Protein AF-A0A955F6C2-F1 (afdb_monomer_lite)

Radius of gyration: 30.98 Å; chains: 1; bounding box: 40×88×69 Å

Foldseek 3Di:
DPPVVVVVVVVVVVVVVVVCVVPVDPVPPPPPPPDDPPDDADWDADDCVVVVVLVVDDDDPPDDDDCPDDPPVAEQFDDWDADPVGDIDTDHDQPDPVRYDDDCVVVVVVVVPD

Structure (mmCIF, N/CA/C/O backbone):
data_AF-A0A955F6C2-F1
#
_entry.id   AF-A0A955F6C2-F1
#
loop_
_atom_site.group_PDB
_atom_site.id
_atom_site.type_symbol
_atom_site.label_atom_id
_atom_site.label_alt_id
_atom_site.label_comp_id
_atom_site.label_asym_id
_atom_site.label_entity_id
_atom_site.label_seq_id
_atom_site.pdbx_PDB_ins_code
_atom_site.Cartn_x
_atom_site.Cartn_y
_atom_site.Cartn_z
_atom_site.occupancy
_atom_site.B_iso_or_equiv
_atom_site.auth_seq_id
_atom_site.auth_comp_id
_atom_site.auth_asym_id
_atom_site.auth_atom_id
_atom_site.pdbx_PDB_model_num
ATOM 1 N N . MET A 1 1 ? 23.977 -63.655 -50.801 1.00 51.03 1 MET A N 1
ATOM 2 C CA . MET A 1 1 ? 24.218 -63.169 -49.420 1.00 51.03 1 MET A CA 1
ATOM 3 C C . MET A 1 1 ? 24.159 -61.631 -49.242 1.00 51.03 1 MET A C 1
ATOM 5 O O . MET A 1 1 ? 24.755 -61.126 -48.307 1.00 51.03 1 MET A O 1
ATOM 9 N N . ARG A 1 2 ? 23.428 -60.843 -50.061 1.00 57.72 2 ARG A N 1
ATOM 10 C CA . ARG A 1 2 ? 23.343 -59.357 -49.908 1.00 57.72 2 ARG A CA 1
ATOM 11 C C . ARG A 1 2 ? 21.922 -58.763 -50.012 1.00 57.72 2 ARG A C 1
ATOM 13 O O . ARG A 1 2 ? 21.781 -57.567 -50.219 1.00 57.72 2 ARG A O 1
ATOM 20 N N . ARG A 1 3 ? 20.866 -59.580 -49.899 1.00 51.09 3 ARG A N 1
ATOM 21 C CA . ARG A 1 3 ? 19.459 -59.118 -49.985 1.00 51.09 3 ARG A CA 1
ATOM 22 C C . ARG A 1 3 ? 18.778 -58.955 -48.617 1.00 51.09 3 ARG A C 1
ATOM 24 O O . ARG A 1 3 ? 17.967 -58.054 -48.458 1.00 51.09 3 ARG A O 1
ATOM 31 N N . GLU A 1 4 ? 19.202 -59.735 -47.624 1.00 50.62 4 GLU A N 1
ATOM 32 C CA . GLU A 1 4 ? 18.692 -59.719 -46.240 1.00 50.62 4 GLU A CA 1
ATOM 33 C C . GLU A 1 4 ? 18.955 -58.381 -45.518 1.00 50.62 4 GLU A C 1
ATOM 35 O O . GLU A 1 4 ? 18.091 -57.840 -44.835 1.00 50.62 4 GLU A O 1
ATOM 40 N N . VAL A 1 5 ? 20.141 -57.794 -45.724 1.00 56.44 5 VAL A N 1
ATOM 41 C CA . VAL A 1 5 ? 20.574 -56.570 -45.020 1.00 56.44 5 VAL A CA 1
ATOM 42 C C . VAL A 1 5 ? 19.802 -55.331 -45.493 1.00 56.44 5 VAL A C 1
ATOM 44 O O . VAL A 1 5 ? 19.523 -54.430 -44.706 1.00 56.44 5 VAL A O 1
ATOM 47 N N . VAL A 1 6 ? 19.407 -55.298 -46.770 1.00 55.22 6 VAL A N 1
ATOM 48 C CA . VAL A 1 6 ? 18.646 -54.177 -47.347 1.00 55.22 6 VAL A CA 1
ATOM 49 C C . VAL A 1 6 ? 17.190 -54.203 -46.870 1.00 55.22 6 VAL A C 1
ATOM 51 O O . VAL A 1 6 ? 16.620 -53.149 -46.602 1.00 55.22 6 VAL A O 1
ATOM 54 N N . PHE A 1 7 ? 16.611 -55.394 -46.684 1.00 51.44 7 PHE A N 1
ATOM 55 C CA . PHE A 1 7 ?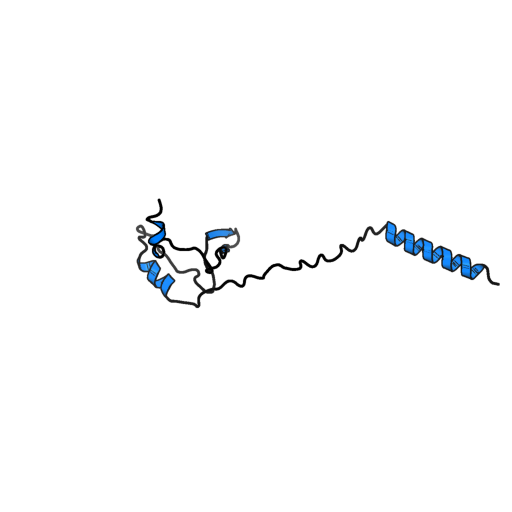 15.261 -55.549 -46.134 1.00 51.44 7 PHE A CA 1
ATOM 56 C C . PHE A 1 7 ? 15.187 -55.141 -44.656 1.00 51.44 7 PHE A C 1
ATOM 58 O O . PHE A 1 7 ? 14.276 -54.410 -44.273 1.00 51.44 7 PHE A O 1
ATOM 65 N N . GLY A 1 8 ? 16.180 -55.522 -43.842 1.00 53.34 8 GLY A N 1
ATOM 66 C CA . GLY A 1 8 ? 16.251 -55.107 -42.435 1.00 53.34 8 GLY A CA 1
ATOM 67 C C . GLY A 1 8 ? 16.369 -53.588 -42.253 1.00 53.34 8 GLY A C 1
ATOM 68 O O . GLY A 1 8 ? 15.698 -53.011 -41.399 1.00 53.34 8 GLY A O 1
ATOM 69 N N . ALA A 1 9 ? 17.154 -52.919 -43.103 1.00 55.25 9 ALA A N 1
ATOM 70 C CA . ALA A 1 9 ? 17.304 -51.463 -43.068 1.00 55.25 9 ALA A CA 1
ATOM 71 C C . ALA A 1 9 ? 16.018 -50.716 -43.482 1.00 55.25 9 ALA A C 1
ATOM 73 O O . ALA A 1 9 ? 15.689 -49.685 -42.895 1.00 55.25 9 ALA A O 1
ATOM 74 N N . LEU A 1 10 ? 15.259 -51.248 -44.450 1.00 55.59 10 LEU A N 1
ATOM 75 C CA . LEU A 1 10 ? 14.011 -50.635 -44.924 1.00 55.59 10 LEU A CA 1
ATOM 76 C C . LEU A 1 10 ? 12.860 -50.775 -43.908 1.00 55.59 10 LEU A C 1
ATOM 78 O O . LEU A 1 10 ? 12.051 -49.858 -43.749 1.00 55.59 10 LEU A O 1
ATOM 82 N N . VAL A 1 11 ? 12.806 -51.900 -43.185 1.00 59.12 11 VAL A N 1
ATOM 83 C CA . VAL A 1 11 ? 11.817 -52.151 -42.119 1.00 59.12 11 VAL A CA 1
ATOM 84 C C . VAL A 1 11 ? 12.091 -51.276 -40.888 1.00 59.12 11 VAL A C 1
ATOM 86 O O . VAL A 1 11 ? 11.168 -50.714 -40.304 1.00 59.12 11 VAL A O 1
ATOM 89 N N . LEU A 1 12 ? 13.358 -51.065 -40.524 1.00 56.66 12 LEU A N 1
ATOM 90 C CA . LEU A 1 12 ? 13.715 -50.182 -39.405 1.00 56.66 12 LEU A CA 1
ATOM 91 C C . LEU A 1 12 ? 13.408 -48.700 -39.691 1.00 56.66 12 LEU A C 1
ATOM 93 O O . LEU A 1 12 ? 12.925 -47.990 -38.807 1.00 56.66 12 LEU A O 1
ATOM 97 N N . LEU A 1 13 ? 13.614 -48.238 -40.929 1.00 57.00 13 LEU A N 1
ATOM 98 C CA . LEU A 1 13 ? 13.273 -46.869 -41.343 1.00 57.00 13 LEU A CA 1
ATOM 99 C C . LEU A 1 13 ? 11.756 -46.613 -41.374 1.00 57.00 13 LEU A C 1
ATOM 101 O O . LEU A 1 13 ? 11.313 -45.507 -41.062 1.00 57.00 13 LEU A O 1
ATOM 105 N N . SER A 1 14 ? 10.950 -47.629 -41.693 1.00 59.31 14 SER A N 1
ATOM 106 C CA . SER A 1 14 ? 9.485 -47.518 -41.724 1.00 59.31 14 SER A CA 1
ATOM 107 C C . SER A 1 14 ? 8.857 -47.555 -40.327 1.00 59.31 14 SER A C 1
ATOM 109 O O . SER A 1 14 ? 7.930 -46.789 -40.066 1.00 59.31 14 SER A O 1
ATOM 111 N N . VAL A 1 15 ? 9.411 -48.330 -39.387 1.00 60.19 15 VAL A N 1
ATOM 112 C CA . VAL A 1 15 ? 8.976 -48.309 -37.976 1.00 60.19 15 VAL A CA 1
ATOM 113 C C . VAL A 1 15 ? 9.312 -46.970 -37.308 1.00 60.19 15 VAL A C 1
ATOM 115 O O . VAL A 1 15 ? 8.460 -46.395 -36.631 1.00 60.19 15 VAL A O 1
ATOM 118 N N . ALA A 1 16 ? 10.502 -46.411 -37.552 1.00 59.69 16 ALA A N 1
ATOM 119 C CA . ALA A 1 16 ? 10.873 -45.093 -37.029 1.00 59.69 16 ALA A CA 1
ATOM 120 C C . ALA A 1 16 ? 9.983 -43.961 -37.583 1.00 59.69 16 ALA A C 1
ATOM 122 O O . ALA A 1 16 ? 9.632 -43.035 -36.851 1.00 59.69 16 ALA A O 1
ATOM 123 N N . GLY A 1 17 ? 9.581 -44.048 -38.857 1.00 59.16 17 GLY A N 1
ATOM 124 C CA . GLY A 1 17 ? 8.624 -43.122 -39.470 1.00 59.16 17 GLY A CA 1
ATOM 125 C C . GLY A 1 17 ? 7.217 -43.224 -38.872 1.00 59.16 17 GLY A C 1
ATOM 126 O O . GLY A 1 17 ? 6.584 -42.199 -38.621 1.00 59.16 17 GLY A O 1
ATOM 127 N N . LEU A 1 18 ? 6.752 -44.442 -38.573 1.00 59.94 18 LEU A N 1
ATOM 128 C CA . LEU A 1 18 ? 5.425 -44.680 -37.996 1.00 59.94 18 LEU A CA 1
ATOM 129 C C . LEU A 1 18 ? 5.326 -44.189 -36.542 1.00 59.94 18 LEU A C 1
ATOM 131 O O . LEU A 1 18 ? 4.338 -43.558 -36.174 1.00 59.94 18 LEU A O 1
ATOM 135 N N . VAL A 1 19 ? 6.370 -44.399 -35.730 1.00 59.59 19 VAL A N 1
ATOM 136 C CA . VAL A 1 19 ? 6.430 -43.886 -34.346 1.00 59.59 19 VAL A CA 1
ATOM 137 C C . VAL A 1 19 ? 6.383 -42.354 -34.329 1.00 59.59 19 VAL A C 1
ATOM 139 O O . VAL A 1 19 ? 5.701 -41.768 -33.492 1.00 59.59 19 VAL A O 1
ATOM 142 N N . ARG A 1 20 ? 7.021 -41.701 -35.307 1.00 58.81 20 ARG A N 1
ATOM 143 C CA . ARG A 1 20 ? 6.982 -40.240 -35.480 1.00 58.81 20 ARG A CA 1
ATOM 144 C C . ARG A 1 20 ? 5.606 -39.700 -35.881 1.00 58.81 20 ARG A C 1
ATOM 146 O O . ARG A 1 20 ? 5.306 -38.555 -35.573 1.00 58.81 20 ARG A O 1
ATOM 153 N N . SER A 1 21 ? 4.796 -40.501 -36.575 1.00 58.03 21 SER A N 1
ATOM 154 C CA . SER A 1 21 ? 3.440 -40.120 -36.997 1.00 58.03 21 SER A CA 1
ATOM 155 C C . SER A 1 21 ? 2.382 -40.388 -35.927 1.00 58.03 21 SER A C 1
ATOM 157 O O . SER A 1 21 ? 1.365 -39.701 -35.907 1.00 58.03 21 SER A O 1
ATOM 159 N N . LEU A 1 22 ? 2.581 -41.401 -35.079 1.00 59.06 22 LEU A N 1
ATOM 160 C CA . LEU A 1 22 ? 1.626 -41.784 -34.033 1.00 59.06 22 LEU A CA 1
ATOM 161 C C . LEU A 1 22 ? 1.823 -40.977 -32.747 1.00 59.06 22 LEU A C 1
ATOM 163 O O . LEU A 1 22 ? 0.861 -40.676 -32.045 1.00 59.06 22 LEU A O 1
ATOM 167 N N . VAL A 1 23 ? 3.064 -40.589 -32.458 1.00 57.19 23 VAL A N 1
ATOM 168 C CA . VAL A 1 23 ? 3.394 -39.675 -31.369 1.00 57.19 23 VAL A CA 1
ATOM 169 C C . VAL A 1 23 ? 3.516 -38.292 -31.995 1.00 57.19 23 VAL A C 1
ATOM 171 O O . VAL A 1 23 ? 4.601 -37.910 -32.420 1.00 57.19 23 VAL A O 1
ATOM 174 N N . GLY A 1 24 ? 2.393 -37.575 -32.114 1.00 55.09 24 GLY A N 1
ATOM 175 C CA . GLY A 1 24 ? 2.283 -36.197 -32.625 1.00 55.09 24 GLY A CA 1
ATOM 176 C C . GLY A 1 24 ? 3.026 -35.161 -31.772 1.00 55.09 24 GLY A C 1
ATOM 177 O O . GLY A 1 24 ? 2.463 -34.156 -31.351 1.00 55.09 24 GLY A O 1
ATOM 178 N N . TRP A 1 25 ? 4.293 -35.426 -31.479 1.00 53.94 25 TRP A N 1
ATOM 179 C CA . TRP A 1 25 ? 5.201 -34.567 -30.754 1.00 53.94 25 TRP A CA 1
ATOM 180 C C . TRP A 1 25 ? 5.862 -33.636 -31.766 1.00 53.94 25 TRP A C 1
ATOM 182 O O . TRP A 1 25 ? 7.005 -33.822 -32.190 1.00 53.94 25 TRP A O 1
ATOM 192 N N . GLU A 1 26 ? 5.128 -32.605 -32.173 1.00 58.75 26 GLU A N 1
ATOM 193 C CA . GLU A 1 26 ? 5.805 -31.370 -32.532 1.00 58.75 26 GLU A CA 1
ATOM 194 C C . GLU A 1 26 ? 6.498 -30.870 -31.263 1.00 58.75 26 GLU A C 1
ATOM 196 O O . GLU A 1 26 ? 5.854 -30.439 -30.304 1.00 58.75 26 GLU A O 1
ATOM 201 N N . VAL A 1 27 ? 7.832 -30.940 -31.249 1.00 60.78 27 VAL A N 1
ATOM 202 C CA . VAL A 1 27 ? 8.637 -30.109 -30.355 1.00 60.78 27 VAL A CA 1
ATOM 203 C C . VAL A 1 27 ? 8.248 -28.678 -30.708 1.00 60.78 27 VAL A C 1
ATOM 205 O O . VAL A 1 27 ? 8.749 -28.122 -31.687 1.00 60.78 27 VAL A O 1
ATOM 208 N N . ARG A 1 28 ? 7.312 -28.093 -29.954 1.00 61.91 28 ARG A N 1
ATOM 209 C CA . ARG A 1 28 ? 7.045 -26.659 -30.003 1.00 61.91 28 ARG A CA 1
ATOM 210 C C . ARG A 1 28 ? 8.399 -25.990 -29.835 1.00 61.91 28 ARG A C 1
ATOM 212 O O . ARG A 1 28 ? 9.027 -26.127 -28.786 1.00 61.91 28 ARG A O 1
ATOM 219 N N . ARG A 1 29 ? 8.892 -25.355 -30.902 1.00 61.38 29 ARG A N 1
ATOM 220 C CA . ARG A 1 29 ? 10.097 -24.531 -30.832 1.00 61.38 29 ARG A CA 1
ATOM 221 C C . ARG A 1 29 ? 9.924 -23.616 -29.628 1.00 61.38 29 ARG A C 1
ATOM 223 O O . ARG A 1 29 ? 8.901 -22.941 -29.527 1.00 61.38 29 ARG A O 1
ATOM 230 N N . ALA A 1 30 ? 10.904 -23.617 -28.731 1.00 63.38 30 ALA A N 1
ATOM 231 C CA . ALA A 1 30 ? 11.003 -22.571 -27.735 1.00 63.38 30 ALA A CA 1
ATOM 232 C C . ALA A 1 30 ? 11.025 -21.244 -28.501 1.00 63.38 30 ALA A C 1
ATOM 234 O O . ALA A 1 30 ? 11.955 -20.967 -29.261 1.00 63.38 30 ALA A O 1
ATOM 235 N N . VAL A 1 31 ? 9.944 -20.477 -28.383 1.00 64.38 31 VAL A N 1
ATOM 236 C CA . VAL A 1 31 ? 9.936 -19.082 -28.796 1.00 64.38 31 VAL A CA 1
ATOM 237 C C . VAL A 1 31 ? 10.792 -18.377 -27.764 1.00 64.38 31 VAL A C 1
ATOM 239 O O . VAL A 1 31 ? 10.377 -18.195 -26.62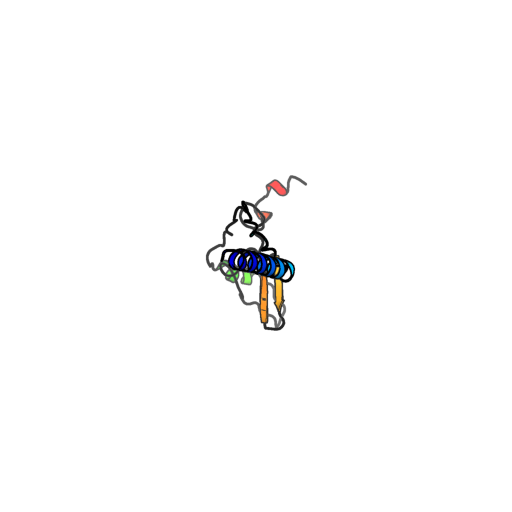2 1.00 64.38 31 VAL A O 1
ATOM 242 N N . THR A 1 32 ? 12.015 -18.029 -28.145 1.00 61.81 32 THR A N 1
ATOM 243 C CA . THR A 1 32 ? 12.790 -17.060 -27.383 1.00 61.81 32 THR A CA 1
ATOM 244 C C . THR A 1 32 ? 12.062 -15.733 -27.531 1.00 61.81 32 THR A C 1
ATOM 246 O O . THR A 1 32 ? 12.035 -15.160 -28.620 1.00 61.81 32 THR A O 1
ATOM 249 N N . VAL A 1 33 ? 11.420 -15.266 -26.461 1.00 62.84 33 VAL A N 1
ATOM 250 C CA . VAL A 1 33 ? 10.933 -13.888 -26.389 1.00 62.84 33 VAL A CA 1
ATOM 251 C C . VAL A 1 33 ? 12.181 -13.008 -26.347 1.00 62.84 33 VAL A C 1
ATOM 253 O O . VAL A 1 33 ? 12.815 -12.861 -25.308 1.00 62.84 33 VAL A O 1
ATOM 256 N N . VAL A 1 34 ? 12.608 -12.514 -27.507 1.00 58.78 34 VAL A N 1
ATOM 257 C CA . VAL A 1 34 ? 13.718 -11.566 -27.617 1.00 58.78 34 VAL A CA 1
ATOM 258 C C . VAL A 1 34 ? 13.136 -10.167 -27.439 1.00 58.78 34 VAL A C 1
ATOM 260 O O . VAL A 1 34 ? 12.296 -9.756 -28.235 1.00 58.78 34 VAL A O 1
ATOM 263 N N . GLY A 1 35 ? 13.593 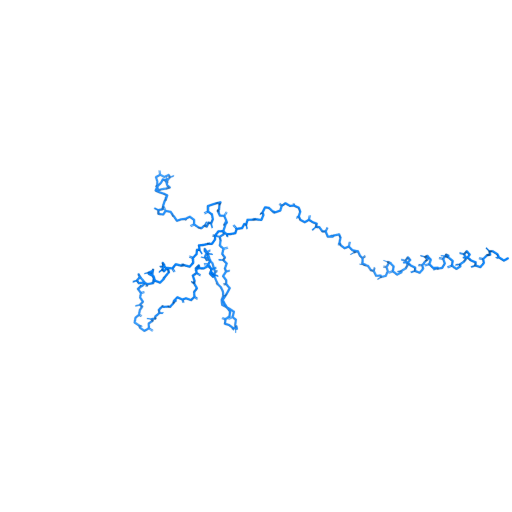-9.441 -26.418 1.00 60.88 35 GLY A N 1
ATOM 264 C CA . GLY A 1 35 ? 13.321 -8.007 -26.283 1.00 60.88 35 GLY A CA 1
ATOM 265 C C . GLY A 1 35 ? 12.072 -7.636 -25.484 1.00 60.88 35 GLY A C 1
ATOM 266 O O . GLY A 1 35 ? 11.281 -6.814 -25.936 1.00 60.88 35 GLY A O 1
ATOM 267 N N . VAL A 1 36 ? 11.917 -8.181 -24.278 1.00 59.72 36 VAL A N 1
ATOM 268 C CA . VAL A 1 36 ? 11.263 -7.424 -23.202 1.00 59.72 36 VAL A CA 1
ATOM 269 C C . VAL A 1 36 ? 12.368 -6.717 -22.435 1.00 59.72 36 VAL A C 1
ATOM 271 O O . VAL A 1 36 ? 13.226 -7.371 -21.851 1.00 59.72 36 VAL A O 1
ATOM 274 N N . ASP A 1 37 ? 12.389 -5.389 -22.502 1.00 66.31 37 ASP A N 1
ATOM 275 C CA . ASP A 1 37 ? 13.184 -4.586 -21.578 1.00 66.31 37 ASP A CA 1
ATOM 276 C C . ASP A 1 37 ? 12.669 -4.922 -20.171 1.00 66.31 37 ASP A C 1
ATOM 278 O O . ASP A 1 37 ? 11.501 -4.670 -19.855 1.00 66.31 37 ASP A O 1
ATOM 282 N N . HIS A 1 38 ? 13.473 -5.642 -19.387 1.00 65.25 38 HIS A N 1
ATOM 283 C CA . HIS A 1 38 ? 13.079 -6.082 -18.056 1.00 65.25 38 HIS A CA 1
ATOM 284 C C . HIS A 1 38 ? 13.138 -4.863 -17.145 1.00 65.25 38 HIS A C 1
ATOM 286 O O . HIS A 1 38 ? 14.198 -4.486 -16.654 1.00 65.25 38 HIS A O 1
ATOM 292 N N . PHE A 1 39 ? 11.992 -4.207 -16.984 1.00 73.56 39 PHE A N 1
ATOM 293 C CA . PHE A 1 39 ? 11.840 -3.155 -15.999 1.00 73.56 39 PHE A CA 1
ATOM 294 C C . PHE A 1 39 ? 12.036 -3.761 -14.605 1.00 73.56 39 PHE A C 1
ATOM 296 O O . PHE A 1 39 ? 11.241 -4.601 -14.180 1.00 73.56 39 PHE A O 1
ATOM 303 N N . GLU A 1 40 ? 13.098 -3.336 -13.922 1.00 80.94 40 GLU A N 1
ATOM 304 C CA . GLU A 1 40 ? 13.334 -3.671 -12.522 1.00 80.94 40 GLU A CA 1
ATOM 305 C C . GLU A 1 40 ? 12.601 -2.639 -11.650 1.00 80.94 40 GLU A C 1
ATOM 307 O O . GLU A 1 40 ? 12.883 -1.439 -11.768 1.00 80.94 40 GLU A O 1
ATOM 312 N N . PRO A 1 41 ? 11.639 -3.058 -10.813 1.00 80.69 41 PRO A N 1
ATOM 313 C CA . PRO A 1 41 ? 10.898 -2.137 -9.967 1.00 80.69 41 PRO A CA 1
ATOM 314 C C . PRO A 1 41 ? 11.817 -1.482 -8.939 1.00 80.69 41 PRO A C 1
ATOM 316 O O . PRO A 1 41 ? 12.534 -2.149 -8.197 1.00 80.69 41 PRO A O 1
ATOM 319 N N . VAL A 1 42 ? 11.767 -0.152 -8.874 1.00 84.75 42 VAL A N 1
ATOM 320 C CA . VAL A 1 42 ? 12.422 0.604 -7.808 1.00 84.75 42 VAL A CA 1
ATOM 321 C C . VAL A 1 42 ? 11.500 0.578 -6.597 1.00 84.75 42 VAL A C 1
ATOM 323 O O . VAL A 1 42 ? 10.429 1.176 -6.618 1.00 84.75 42 VAL A O 1
ATOM 326 N N . VAL A 1 43 ? 11.919 -0.128 -5.553 1.00 88.81 43 VAL A N 1
ATOM 327 C CA . VAL A 1 43 ? 11.204 -0.225 -4.278 1.00 88.81 43 VAL A CA 1
ATOM 328 C C . VAL A 1 43 ? 12.010 0.520 -3.220 1.00 88.81 43 VAL A C 1
ATOM 330 O O . VAL A 1 43 ? 13.235 0.406 -3.181 1.00 88.81 43 VAL A O 1
ATOM 333 N N . ALA A 1 44 ? 11.337 1.318 -2.391 1.00 89.69 44 ALA A N 1
ATOM 334 C CA . ALA A 1 44 ? 12.005 2.028 -1.310 1.00 89.69 44 ALA A CA 1
ATOM 335 C C . ALA A 1 44 ? 12.475 1.058 -0.212 1.00 89.69 44 ALA A C 1
ATOM 337 O O . ALA A 1 44 ? 11.946 -0.040 -0.040 1.00 89.69 44 ALA A O 1
ATOM 338 N N . GLU A 1 45 ? 13.471 1.482 0.556 1.00 93.94 45 GLU A N 1
ATOM 339 C CA . GLU A 1 45 ? 13.879 0.767 1.762 1.00 93.94 45 GLU A CA 1
ATOM 340 C C . GLU A 1 45 ? 12.830 0.922 2.869 1.00 93.94 45 GLU A C 1
ATOM 342 O O . GLU A 1 45 ? 12.046 1.875 2.879 1.00 93.94 45 GLU A O 1
ATOM 347 N N . ALA A 1 46 ? 12.852 0.006 3.840 1.00 95.00 46 ALA A N 1
ATOM 348 C CA . ALA A 1 46 ? 11.955 0.076 4.988 1.00 95.00 46 ALA A CA 1
ATOM 349 C C . ALA A 1 46 ? 12.096 1.415 5.727 1.00 95.00 46 ALA A C 1
ATOM 351 O O . ALA A 1 46 ? 13.195 1.826 6.111 1.00 95.00 46 ALA A O 1
ATOM 352 N N . SER A 1 47 ? 10.964 2.076 5.969 1.00 94.56 47 SER A N 1
ATOM 353 C CA . SER A 1 47 ? 10.903 3.379 6.630 1.00 94.56 47 SER A CA 1
ATOM 354 C C . SER A 1 47 ? 9.814 3.418 7.710 1.00 94.56 47 SER A C 1
ATOM 356 O O . SER A 1 47 ? 8.958 2.539 7.813 1.00 94.56 47 SER A O 1
ATOM 358 N N . GLY A 1 48 ? 9.844 4.458 8.549 1.00 94.44 48 GLY A N 1
ATOM 359 C CA . GLY A 1 48 ? 8.802 4.713 9.550 1.00 94.44 48 GLY A CA 1
ATOM 360 C C . GLY A 1 48 ? 7.573 5.447 9.005 1.00 94.44 48 GLY A C 1
ATOM 361 O O . GLY A 1 48 ? 6.652 5.722 9.774 1.00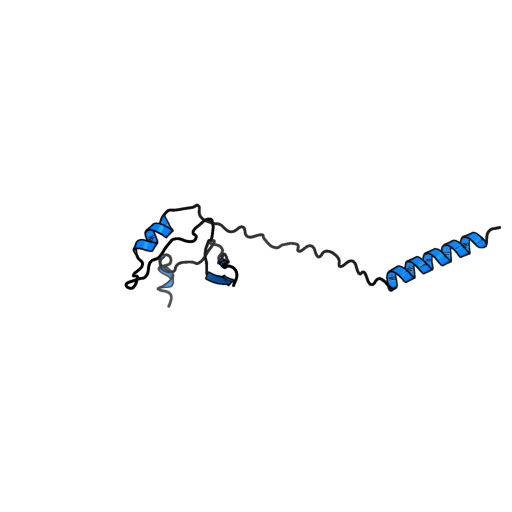 94.44 48 GLY A O 1
ATOM 362 N N . GLU A 1 49 ? 7.547 5.792 7.715 1.00 92.38 49 GLU A N 1
ATOM 363 C CA . GLU A 1 49 ? 6.514 6.658 7.135 1.00 92.38 49 GLU A CA 1
ATOM 364 C C . GLU A 1 49 ? 5.120 6.041 7.228 1.00 92.38 49 GLU A C 1
ATOM 366 O O . GLU A 1 49 ? 4.183 6.727 7.630 1.00 92.38 49 GLU A O 1
ATOM 371 N N . ALA A 1 50 ? 4.982 4.740 6.957 1.00 92.12 50 ALA A N 1
ATOM 372 C CA . ALA A 1 50 ? 3.699 4.049 7.060 1.00 92.12 50 ALA A CA 1
ATOM 373 C C . ALA A 1 50 ? 3.139 4.081 8.494 1.00 92.12 50 ALA A C 1
ATOM 375 O O . ALA A 1 50 ? 1.962 4.379 8.695 1.00 92.12 50 ALA A O 1
ATOM 376 N N . MET A 1 51 ? 3.991 3.858 9.504 1.00 93.56 51 MET A N 1
ATOM 377 C CA . MET A 1 51 ? 3.591 3.963 10.914 1.00 93.56 51 MET A CA 1
ATOM 378 C C . MET A 1 51 ? 3.203 5.396 11.290 1.00 93.56 51 MET A C 1
ATOM 380 O O . MET A 1 51 ? 2.213 5.606 11.986 1.00 93.56 51 MET A O 1
ATOM 384 N N . ALA A 1 52 ? 3.960 6.392 10.823 1.00 93.44 52 ALA A N 1
ATOM 385 C CA . ALA A 1 52 ? 3.645 7.795 11.068 1.00 93.44 52 ALA A CA 1
ATOM 386 C C . ALA A 1 52 ? 2.321 8.210 10.399 1.00 93.44 52 ALA A C 1
ATOM 388 O O . ALA A 1 52 ? 1.517 8.919 11.005 1.00 93.44 52 ALA A O 1
ATOM 389 N N . ALA A 1 53 ? 2.055 7.726 9.182 1.00 92.06 53 ALA A N 1
ATOM 390 C CA . ALA A 1 53 ? 0.836 8.013 8.433 1.00 92.06 53 ALA A CA 1
ATOM 391 C C . ALA A 1 53 ? -0.426 7.486 9.133 1.00 92.06 53 ALA A C 1
ATOM 393 O O . ALA A 1 53 ? -1.466 8.148 9.084 1.00 92.06 53 ALA A O 1
ATOM 394 N N . MET A 1 54 ? -0.338 6.357 9.847 1.00 93.19 54 MET A N 1
ATOM 395 C CA . MET A 1 54 ? -1.467 5.801 10.607 1.00 93.19 54 MET A CA 1
ATOM 396 C C . MET A 1 54 ? -2.033 6.778 11.645 1.00 93.19 54 MET A C 1
ATOM 398 O O . MET A 1 54 ? -3.230 6.741 11.919 1.00 93.19 54 MET A O 1
ATOM 402 N N . ALA A 1 55 ? -1.215 7.691 12.187 1.00 91.31 55 ALA A N 1
ATOM 403 C CA . ALA A 1 55 ? -1.673 8.696 13.150 1.00 91.31 55 ALA A CA 1
ATOM 404 C C . ALA A 1 55 ? -2.710 9.674 12.564 1.00 91.31 55 ALA A C 1
ATOM 406 O O . ALA A 1 55 ? -3.432 10.332 13.312 1.00 91.31 55 ALA A O 1
ATOM 407 N N . SER A 1 56 ? -2.800 9.772 11.235 1.00 93.12 56 SER A N 1
ATOM 408 C CA . SER A 1 56 ? -3.791 10.609 10.552 1.00 93.12 56 SER A CA 1
ATOM 409 C C . SER A 1 56 ? -5.168 9.947 10.410 1.00 93.12 56 SER A C 1
ATOM 411 O O . SER A 1 56 ? -6.150 10.635 10.119 1.00 93.12 56 SER A O 1
ATOM 413 N N . PHE A 1 57 ? -5.275 8.631 10.626 1.00 94.62 57 PHE A N 1
ATOM 414 C CA . PHE A 1 57 ? -6.516 7.893 10.403 1.00 94.62 57 PHE A CA 1
ATOM 415 C C . PHE A 1 57 ? -7.562 8.223 11.471 1.00 94.62 57 PHE A C 1
ATOM 417 O O . PHE A 1 57 ? -7.302 8.177 12.671 1.00 94.62 57 PHE A O 1
ATOM 424 N N . GLN A 1 58 ? -8.778 8.531 11.026 1.00 95.50 58 GLN A N 1
ATOM 425 C CA . GLN A 1 58 ? -9.927 8.739 11.904 1.00 95.50 58 GLN A CA 1
ATOM 426 C C . GLN A 1 58 ? -10.715 7.430 11.998 1.00 95.50 58 GLN A C 1
ATOM 428 O O . GLN A 1 58 ? -11.341 7.012 11.025 1.00 95.50 58 GLN A O 1
ATOM 433 N N . MET A 1 59 ? -10.674 6.775 13.160 1.00 94.88 59 MET A N 1
ATOM 434 C CA . MET A 1 59 ? -11.311 5.472 13.374 1.00 94.88 59 MET A CA 1
ATOM 435 C C . MET A 1 59 ? -12.590 5.609 14.214 1.00 94.88 59 MET A C 1
ATOM 437 O O . MET A 1 59 ? -12.573 6.301 15.236 1.00 94.88 59 MET A O 1
ATOM 441 N N . PRO A 1 60 ? -13.704 4.953 13.834 1.00 96.56 60 PRO A N 1
ATOM 442 C CA . PRO A 1 60 ? -14.900 4.904 14.669 1.00 96.56 60 PRO A CA 1
ATOM 443 C C . PRO A 1 60 ? -14.643 4.182 16.005 1.00 96.56 60 PRO A C 1
ATOM 445 O O . PRO A 1 60 ? -13.735 3.349 16.095 1.00 96.56 60 PRO A O 1
ATOM 448 N N . PRO A 1 61 ? -15.465 4.426 17.043 1.00 96.88 61 PRO A N 1
ATOM 449 C CA . PRO A 1 61 ? -15.352 3.709 18.310 1.00 96.88 61 PRO A CA 1
ATOM 450 C C . PRO A 1 61 ? -15.401 2.186 18.117 1.00 96.88 61 PRO A C 1
ATOM 452 O O . PRO A 1 61 ? -16.289 1.669 17.442 1.00 96.88 61 PRO A O 1
ATOM 455 N N . GLY A 1 62 ? -14.452 1.472 18.729 1.00 97.38 62 GLY A N 1
ATOM 456 C CA . GLY A 1 62 ? -14.338 0.011 18.638 1.00 97.38 62 GLY A CA 1
ATOM 457 C C . GLY A 1 62 ? -13.484 -0.513 17.476 1.00 97.38 62 GLY A C 1
ATOM 458 O O . GLY A 1 62 ? -13.293 -1.723 17.384 1.00 97.38 62 GLY A O 1
ATOM 459 N N . PHE A 1 63 ? -12.939 0.359 16.623 1.00 96.50 63 PHE A N 1
ATOM 460 C CA . PHE A 1 63 ? -12.029 -0.020 15.539 1.00 96.50 63 PHE A CA 1
ATOM 461 C C . PHE A 1 63 ? -10.577 0.357 15.863 1.00 96.50 63 PHE A C 1
ATOM 463 O O . PHE A 1 63 ? -10.319 1.326 16.575 1.00 96.50 63 PHE A O 1
ATOM 470 N N . HIS A 1 64 ? -9.626 -0.397 15.311 1.00 94.38 64 HIS A N 1
ATOM 471 C CA . HIS A 1 64 ? -8.190 -0.115 15.377 1.00 94.38 64 HIS A CA 1
ATOM 472 C C . HIS A 1 64 ? -7.544 -0.389 14.012 1.00 94.38 64 HIS A C 1
ATOM 474 O O . HIS A 1 64 ? -8.114 -1.109 13.190 1.00 94.38 64 HIS A O 1
ATOM 480 N N . ALA A 1 65 ? -6.386 0.219 13.763 1.00 94.19 65 ALA A N 1
ATOM 481 C CA . ALA A 1 65 ? -5.583 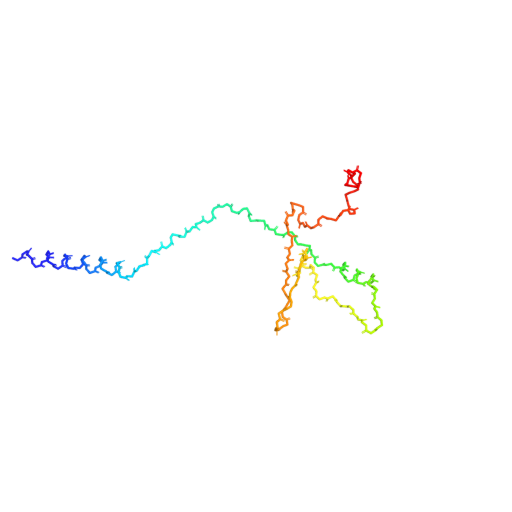0.014 12.562 1.00 94.19 65 ALA A CA 1
ATOM 482 C C . ALA A 1 65 ? -4.181 -0.448 12.970 1.00 94.19 65 ALA A C 1
ATOM 484 O O . ALA A 1 65 ? -3.620 0.073 13.933 1.00 94.19 65 ALA A O 1
ATOM 485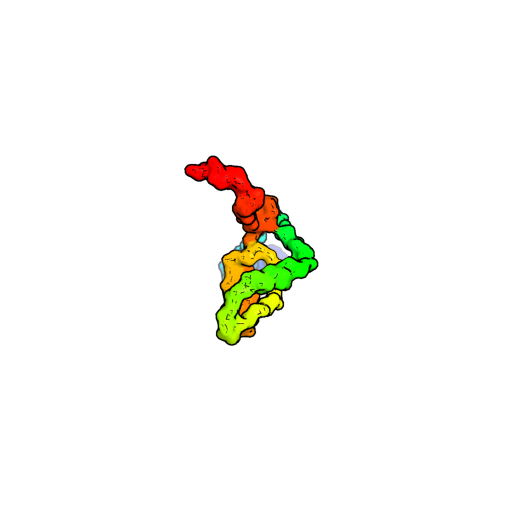 N N . GLU A 1 66 ? -3.615 -1.386 12.215 1.00 94.94 66 GLU A N 1
ATOM 486 C CA . GLU A 1 66 ? -2.266 -1.923 12.412 1.00 94.94 66 GLU A CA 1
ATOM 487 C C . GLU A 1 66 ? -1.523 -1.964 11.077 1.00 94.94 66 GLU A C 1
ATOM 489 O O . GLU A 1 66 ? -2.134 -2.142 10.019 1.00 94.94 66 GLU A O 1
ATOM 494 N N . LEU A 1 67 ? -0.200 -1.797 11.122 1.00 94.06 67 LEU A N 1
ATOM 495 C CA . LEU A 1 67 ? 0.630 -1.906 9.931 1.00 94.06 67 LEU A CA 1
ATOM 496 C C . LEU A 1 67 ? 0.830 -3.383 9.573 1.00 94.06 67 LEU A C 1
ATOM 498 O O . LEU A 1 67 ? 1.516 -4.107 10.289 1.00 94.06 67 LEU A O 1
ATOM 502 N N . PHE A 1 68 ? 0.249 -3.812 8.452 1.00 93.19 68 PHE A N 1
ATOM 503 C CA . PHE A 1 68 ? 0.380 -5.186 7.955 1.00 93.19 68 PHE A CA 1
ATOM 504 C C . PHE A 1 68 ? 1.604 -5.378 7.046 1.00 93.19 68 PHE A C 1
ATOM 506 O O . PHE A 1 68 ? 2.342 -6.348 7.195 1.00 93.19 68 PHE A O 1
ATOM 513 N N . ALA A 1 69 ? 1.817 -4.456 6.105 1.00 94.12 69 ALA A N 1
ATOM 514 C CA . ALA A 1 69 ? 2.950 -4.456 5.186 1.00 94.12 69 ALA A CA 1
ATOM 515 C C . ALA A 1 69 ? 3.250 -3.021 4.728 1.00 94.12 69 ALA A C 1
ATOM 517 O O . ALA A 1 69 ? 2.334 -2.215 4.562 1.00 94.12 69 ALA A O 1
ATOM 518 N N . ALA A 1 70 ? 4.530 -2.733 4.524 1.00 95.12 70 ALA A N 1
ATOM 519 C CA . ALA A 1 70 ? 5.063 -1.524 3.904 1.00 95.12 70 ALA A CA 1
ATOM 520 C C . ALA A 1 70 ? 6.281 -1.925 3.063 1.00 95.12 70 ALA A C 1
ATOM 522 O O . ALA A 1 70 ? 6.661 -3.100 3.036 1.00 95.12 70 ALA A O 1
ATOM 523 N N . GLU A 1 71 ? 6.914 -0.970 2.403 1.00 94.38 71 GLU A N 1
ATOM 524 C CA . GLU A 1 71 ? 8.170 -1.186 1.703 1.00 94.38 71 GLU A CA 1
ATOM 525 C C . GLU A 1 71 ? 9.218 -1.831 2.644 1.00 94.38 71 GLU A C 1
ATOM 527 O O . GLU A 1 71 ? 9.285 -1.488 3.830 1.00 94.38 71 GLU A O 1
ATOM 532 N N . PRO A 1 72 ? 10.019 -2.805 2.169 1.00 94.06 72 PRO A N 1
ATOM 533 C CA . PRO A 1 72 ? 10.084 -3.330 0.802 1.00 94.06 72 PRO A CA 1
ATOM 534 C C . PRO A 1 72 ? 9.130 -4.511 0.523 1.00 94.06 72 PRO A C 1
ATOM 536 O O . PRO A 1 72 ? 9.230 -5.141 -0.524 1.00 94.06 72 PRO A O 1
ATOM 539 N N . MET A 1 73 ? 8.233 -4.867 1.450 1.00 93.50 73 MET A N 1
ATOM 540 C CA . MET A 1 73 ? 7.333 -6.021 1.276 1.00 93.50 73 MET A CA 1
ATOM 541 C C . MET A 1 73 ? 6.260 -5.786 0.209 1.00 93.50 73 MET A C 1
ATOM 543 O O . MET A 1 73 ? 5.758 -6.746 -0.370 1.00 93.50 73 MET A O 1
ATOM 547 N N . VAL A 1 74 ? 5.880 -4.527 0.001 1.00 92.75 74 VAL A N 1
ATOM 548 C CA . VAL A 1 74 ? 4.897 -4.090 -0.990 1.00 92.75 74 VAL A CA 1
ATOM 549 C C . VAL A 1 74 ? 5.210 -2.651 -1.397 1.00 92.75 74 VAL A C 1
ATOM 551 O O . VAL A 1 74 ? 5.579 -1.850 -0.542 1.00 92.75 74 VAL A O 1
ATOM 554 N N . ALA A 1 75 ? 5.047 -2.319 -2.675 1.00 91.50 75 ALA A N 1
ATOM 555 C CA . ALA A 1 75 ? 5.205 -0.981 -3.230 1.00 91.50 75 ALA A CA 1
ATOM 556 C C . ALA A 1 75 ? 4.082 -0.656 -4.223 1.00 91.50 75 ALA A C 1
ATOM 558 O O . ALA A 1 75 ? 3.608 -1.504 -4.975 1.00 91.50 75 ALA A O 1
ATOM 559 N N . HIS A 1 76 ? 3.646 0.603 -4.242 1.00 89.69 76 HIS A N 1
ATOM 560 C CA . HIS A 1 76 ? 2.610 1.100 -5.161 1.00 89.69 76 HIS A CA 1
ATOM 561 C C . HIS A 1 76 ? 1.351 0.200 -5.278 1.00 89.69 76 HIS A C 1
ATOM 563 O O . HIS A 1 76 ? 0.932 -0.118 -6.401 1.00 89.69 76 HIS A O 1
ATOM 569 N N . PRO A 1 77 ? 0.727 -0.217 -4.153 1.00 91.81 77 PRO A N 1
ATOM 570 C CA . PRO A 1 77 ? -0.452 -1.078 -4.183 1.00 91.81 77 PRO A CA 1
ATOM 571 C C . PRO A 1 77 ? -1.645 -0.363 -4.839 1.00 91.81 77 PRO A C 1
ATOM 573 O O . PRO A 1 77 ? -2.035 0.723 -4.414 1.00 91.81 77 PRO A O 1
ATOM 576 N N . VAL A 1 78 ? -2.256 -0.982 -5.856 1.00 92.12 78 VAL A N 1
ATOM 577 C CA . VAL A 1 78 ? -3.457 -0.451 -6.546 1.00 92.12 78 VAL A CA 1
ATOM 578 C C . VAL A 1 78 ? -4.716 -1.276 -6.307 1.00 92.12 78 VAL A C 1
ATOM 580 O O . VAL A 1 78 ? -5.826 -0.755 -6.387 1.00 92.12 78 VAL A O 1
ATOM 583 N N . ALA A 1 79 ? -4.560 -2.566 -6.026 1.00 93.94 79 ALA A N 1
ATOM 584 C CA . ALA A 1 79 ? -5.654 -3.467 -5.697 1.00 93.94 79 ALA A CA 1
ATOM 585 C C . ALA A 1 79 ? -5.128 -4.611 -4.832 1.00 93.94 79 ALA A C 1
ATOM 587 O O . ALA A 1 79 ? -3.962 -4.984 -4.942 1.00 93.94 79 ALA A O 1
ATOM 588 N N . PHE A 1 80 ? -5.990 -5.194 -4.002 1.00 96.19 80 PHE A N 1
ATOM 589 C CA . PHE A 1 80 ? -5.651 -6.380 -3.224 1.00 96.19 80 PHE A CA 1
ATOM 590 C C . PHE A 1 80 ? -6.824 -7.360 -3.150 1.00 96.19 80 PHE A C 1
ATOM 592 O O . PHE A 1 80 ? -7.984 -6.985 -3.334 1.00 96.19 80 PHE A O 1
ATOM 599 N N . HIS A 1 81 ? -6.515 -8.627 -2.888 1.00 97.00 81 HIS A N 1
ATOM 600 C CA . HIS A 1 81 ? -7.487 -9.695 -2.702 1.00 97.00 81 HIS A CA 1
ATOM 601 C C . HIS A 1 81 ? -7.068 -10.608 -1.551 1.00 97.00 81 HIS A C 1
ATOM 603 O O . HIS A 1 81 ? -5.912 -11.016 -1.469 1.00 97.00 81 HIS A O 1
ATOM 609 N N . LEU A 1 82 ? -8.025 -10.956 -0.692 1.00 96.25 82 LEU A N 1
ATOM 610 C CA . LEU A 1 82 ? -7.845 -11.955 0.357 1.00 96.25 82 LEU A CA 1
ATOM 611 C C . LEU A 1 82 ? -8.372 -13.297 -0.142 1.00 96.25 82 LEU A C 1
ATOM 613 O O . LEU A 1 82 ? -9.522 -13.381 -0.573 1.00 96.25 82 LEU A O 1
ATOM 617 N N . ASP A 1 83 ? -7.555 -14.340 -0.069 1.00 95.31 83 ASP A N 1
ATOM 618 C CA . ASP A 1 83 ? -8.009 -15.689 -0.379 1.00 95.31 83 ASP A CA 1
ATOM 619 C C . ASP A 1 83 ? -8.770 -16.329 0.803 1.00 95.31 83 ASP A C 1
ATOM 621 O O . ASP A 1 83 ? -8.788 -15.834 1.932 1.00 95.31 83 ASP A O 1
ATOM 625 N N . GLY A 1 84 ? -9.398 -17.482 0.558 1.00 95.12 84 GLY A N 1
ATOM 626 C CA . GLY A 1 84 ? -10.098 -18.246 1.600 1.00 95.12 84 GLY A CA 1
ATOM 627 C C . GLY A 1 84 ? -9.184 -18.985 2.591 1.00 95.12 84 GLY A C 1
ATOM 628 O O . GLY A 1 84 ? -9.679 -19.753 3.412 1.00 95.12 84 GLY A O 1
ATOM 629 N N . ARG A 1 85 ? -7.862 -18.821 2.487 1.00 96.38 85 ARG A N 1
ATOM 630 C CA . ARG A 1 85 ? -6.829 -19.456 3.321 1.00 96.38 85 ARG A CA 1
ATOM 631 C C . ARG A 1 85 ? -6.036 -18.439 4.155 1.00 96.38 85 ARG A C 1
ATOM 633 O O . ARG A 1 85 ? -5.134 -18.851 4.879 1.00 96.38 85 ARG A O 1
ATOM 640 N N . GLY A 1 86 ? -6.384 -17.152 4.090 1.00 91.44 86 GLY A N 1
ATOM 641 C CA . GLY A 1 86 ? -5.721 -16.072 4.824 1.00 91.44 86 GLY A CA 1
ATOM 642 C C . GLY A 1 86 ? -4.531 -15.431 4.099 1.00 91.44 86 GLY A C 1
ATOM 643 O O . GLY A 1 86 ? -3.817 -14.639 4.705 1.00 91.44 86 GLY A O 1
ATOM 644 N N . GLY A 1 87 ? -4.298 -15.750 2.827 1.00 93.25 87 GLY A N 1
ATOM 645 C CA . GLY A 1 87 ? -3.333 -15.069 1.969 1.00 93.25 87 GLY A CA 1
ATOM 646 C C . GLY A 1 87 ? -3.867 -13.731 1.456 1.00 93.25 87 GLY A C 1
ATOM 647 O O . GLY A 1 87 ? -5.032 -13.626 1.074 1.00 93.25 87 GLY A O 1
ATOM 648 N N . CYS A 1 88 ? -3.005 -12.713 1.418 1.00 95.00 88 CYS A N 1
ATOM 649 C CA . CYS A 1 88 ? -3.286 -11.422 0.793 1.00 95.00 88 CYS A CA 1
ATOM 650 C C . CYS A 1 88 ? -2.440 -11.284 -0.476 1.00 95.00 88 CYS A C 1
ATOM 652 O O . CYS A 1 88 ? -1.214 -11.361 -0.422 1.00 95.00 88 CYS A O 1
ATOM 654 N N . TYR A 1 89 ? -3.099 -11.087 -1.612 1.00 95.19 89 TYR A N 1
ATOM 655 C CA . TYR A 1 89 ? -2.476 -10.823 -2.903 1.00 95.19 89 TYR A CA 1
ATOM 656 C C . TYR A 1 89 ? -2.616 -9.345 -3.225 1.00 95.19 89 TYR A C 1
ATOM 658 O O . TYR A 1 89 ? -3.709 -8.799 -3.092 1.00 95.19 89 TYR A O 1
ATOM 666 N N . VAL A 1 90 ? -1.542 -8.715 -3.688 1.00 95.19 90 VAL A N 1
ATOM 667 C CA . VAL A 1 90 ? -1.524 -7.290 -4.022 1.00 95.19 90 VAL A CA 1
ATOM 668 C C . VAL A 1 90 ? -1.086 -7.115 -5.471 1.00 95.19 90 VAL A C 1
ATOM 670 O O . VAL A 1 90 ? -0.152 -7.767 -5.928 1.00 95.19 90 VAL A O 1
ATOM 673 N N . ALA A 1 91 ? -1.786 -6.253 -6.202 1.00 93.25 91 ALA A N 1
ATOM 674 C CA . ALA A 1 91 ? -1.356 -5.765 -7.500 1.00 93.25 91 ALA A CA 1
ATOM 675 C C . ALA A 1 91 ? -0.575 -4.462 -7.302 1.00 93.25 91 ALA A C 1
ATOM 677 O O . ALA A 1 91 ? -1.116 -3.489 -6.771 1.00 93.25 91 ALA A O 1
ATOM 678 N N . GLU A 1 92 ? 0.677 -4.455 -7.748 1.00 90.81 92 GLU A N 1
ATOM 679 C CA . GLU A 1 92 ? 1.593 -3.315 -7.683 1.00 90.81 92 GLU A CA 1
ATOM 680 C C . GLU A 1 92 ? 1.678 -2.634 -9.053 1.00 90.81 92 GLU A C 1
ATOM 682 O O . GLU A 1 92 ? 1.622 -3.293 -10.098 1.00 90.81 92 GLU A O 1
ATOM 687 N N . CYS A 1 93 ? 1.786 -1.306 -9.074 1.00 86.94 93 CYS A N 1
ATOM 688 C CA . CYS A 1 93 ? 1.823 -0.541 -10.316 1.00 86.94 93 CYS A CA 1
ATOM 689 C C . CYS A 1 93 ? 3.146 0.204 -10.494 1.00 86.94 93 CYS A C 1
ATOM 691 O O . CYS A 1 93 ? 3.395 1.209 -9.836 1.00 86.94 93 CYS A O 1
ATOM 693 N N . PHE A 1 94 ? 3.920 -0.219 -11.495 1.00 86.06 94 PHE A N 1
ATOM 694 C CA . PHE A 1 94 ? 5.165 0.433 -11.916 1.00 86.06 94 PHE A CA 1
ATOM 695 C C . PHE A 1 94 ? 5.084 0.984 -13.350 1.00 86.06 94 PHE A C 1
ATOM 697 O O . PHE A 1 94 ? 6.045 0.988 -14.115 1.00 86.06 94 PHE A O 1
ATOM 704 N N . ARG A 1 95 ? 3.881 1.391 -13.773 1.00 74.69 95 ARG A N 1
ATOM 705 C CA . ARG A 1 95 ? 3.593 1.706 -15.183 1.00 74.69 95 ARG A CA 1
ATOM 706 C C . ARG A 1 95 ? 4.236 3.008 -15.668 1.00 74.69 95 ARG A C 1
ATOM 708 O O . ARG A 1 95 ? 4.385 3.188 -16.878 1.00 74.69 95 ARG A O 1
ATOM 715 N N . ARG A 1 96 ? 4.566 3.945 -14.775 1.00 71.44 96 ARG A N 1
ATOM 716 C CA . ARG A 1 96 ? 5.236 5.187 -15.175 1.00 71.44 96 ARG A CA 1
ATOM 717 C C . ARG A 1 96 ? 6.752 5.035 -15.121 1.00 71.44 96 ARG A C 1
ATOM 719 O O . ARG A 1 96 ? 7.305 4.355 -14.267 1.00 71.44 96 ARG A O 1
ATOM 726 N N . ARG A 1 97 ? 7.418 5.755 -16.029 1.00 63.91 97 ARG A N 1
ATOM 727 C CA . ARG A 1 97 ? 8.885 5.812 -16.137 1.00 63.91 97 ARG A CA 1
ATOM 728 C C . ARG A 1 97 ? 9.575 6.374 -14.888 1.00 63.91 97 ARG A C 1
ATOM 730 O O . ARG A 1 97 ? 10.766 6.153 -14.739 1.00 63.91 97 ARG A O 1
ATOM 737 N N . ASP A 1 98 ? 8.854 7.096 -14.032 1.00 67.62 98 ASP A N 1
ATOM 738 C CA . ASP A 1 98 ? 9.339 7.607 -12.744 1.00 67.62 98 ASP A CA 1
ATOM 739 C C . ASP A 1 98 ? 9.160 6.610 -11.585 1.00 67.62 98 ASP A C 1
ATOM 741 O O . ASP A 1 98 ? 9.454 6.950 -10.445 1.00 67.62 98 ASP A O 1
ATOM 745 N N . GLY A 1 99 ? 8.727 5.377 -11.867 1.00 65.31 99 GLY A N 1
ATOM 746 C CA . GLY A 1 99 ? 8.775 4.271 -10.915 1.00 65.31 99 GLY A CA 1
ATOM 747 C C . GLY A 1 99 ? 7.485 3.995 -10.146 1.00 65.31 99 GLY A C 1
ATOM 748 O O . GLY A 1 99 ? 7.458 3.001 -9.437 1.00 65.31 99 GLY A O 1
ATOM 749 N N . GLY A 1 100 ? 6.403 4.771 -10.312 1.00 70.94 100 GLY A N 1
ATOM 750 C CA . GLY A 1 100 ? 5.183 4.535 -9.525 1.00 70.94 100 GLY A CA 1
ATOM 751 C C . GLY A 1 100 ? 3.923 5.296 -9.949 1.00 70.94 100 GLY A C 1
ATOM 752 O O . GLY A 1 100 ? 3.697 5.595 -11.126 1.00 70.94 100 GLY A O 1
ATOM 753 N N . ILE A 1 101 ? 3.062 5.577 -8.965 1.00 69.81 101 ILE A N 1
ATOM 754 C CA . ILE A 1 101 ? 1.851 6.398 -9.116 1.00 69.81 101 ILE A CA 1
ATOM 755 C C . ILE A 1 101 ? 2.231 7.849 -8.824 1.00 69.81 101 ILE A C 1
ATOM 757 O O . ILE A 1 101 ? 2.556 8.190 -7.690 1.00 69.81 101 ILE A O 1
ATOM 761 N N . GLY A 1 102 ? 2.189 8.696 -9.851 1.00 69.88 102 GLY A N 1
ATOM 762 C CA . GLY A 1 102 ? 2.423 10.127 -9.687 1.00 69.88 102 GLY A CA 1
ATOM 763 C C . GLY A 1 102 ? 1.346 10.741 -8.799 1.00 69.88 102 GLY A C 1
ATOM 764 O O . GLY A 1 102 ? 0.155 10.565 -9.049 1.00 69.88 102 GLY A O 1
ATOM 765 N N . ASP A 1 103 ? 1.774 11.450 -7.767 1.00 74.94 103 ASP A N 1
ATOM 766 C CA . ASP A 1 103 ? 0.888 12.202 -6.896 1.00 74.94 103 ASP A CA 1
ATOM 767 C C . ASP A 1 103 ? 0.786 13.643 -7.398 1.00 74.94 103 ASP A C 1
ATOM 769 O O . ASP A 1 103 ? 1.770 14.385 -7.412 1.00 74.94 103 ASP A O 1
ATOM 773 N N . ASN A 1 104 ? -0.423 14.037 -7.804 1.00 76.38 104 ASN A N 1
ATOM 774 C CA . ASN A 1 104 ? -0.713 15.348 -8.385 1.00 76.38 104 ASN A CA 1
ATOM 775 C C . ASN A 1 104 ? -0.318 16.520 -7.470 1.00 76.38 104 ASN A C 1
ATOM 777 O O . ASN A 1 104 ? -0.120 17.626 -7.962 1.00 76.38 104 ASN A O 1
ATOM 781 N N . ARG A 1 105 ? -0.161 16.307 -6.156 1.00 78.69 105 ARG A N 1
ATOM 782 C CA . ARG A 1 105 ? 0.288 17.348 -5.213 1.00 78.69 105 ARG A CA 1
ATOM 783 C C . ARG A 1 105 ? 1.700 17.857 -5.511 1.00 78.69 105 ARG A C 1
ATOM 785 O O . ARG A 1 105 ? 2.034 18.966 -5.105 1.00 78.69 105 ARG A O 1
ATOM 792 N N . TYR A 1 106 ? 2.511 17.070 -6.215 1.00 75.38 106 TYR A N 1
ATOM 793 C CA . TYR A 1 106 ? 3.873 17.438 -6.603 1.00 75.38 106 TYR A CA 1
ATOM 794 C C . TYR A 1 106 ? 3.975 18.030 -8.016 1.00 75.38 106 TYR A C 1
ATOM 796 O O . TYR A 1 106 ? 5.075 18.396 -8.421 1.00 75.38 106 TYR A O 1
ATOM 804 N N . PHE A 1 107 ? 2.855 18.154 -8.738 1.00 79.12 107 PHE A N 1
ATOM 805 C CA . PHE A 1 107 ? 2.802 18.678 -10.108 1.00 79.12 107 PHE A CA 1
ATOM 806 C C . PHE A 1 107 ? 1.817 19.860 -10.210 1.00 79.12 107 PHE A C 1
ATOM 808 O O . PHE A 1 107 ? 0.755 19.731 -10.827 1.00 79.12 107 PHE A O 1
ATOM 815 N N . PRO A 1 108 ? 2.111 21.012 -9.572 1.00 80.19 108 PRO A N 1
ATOM 816 C CA . PRO A 1 108 ? 1.241 22.191 -9.607 1.00 80.19 108 PRO A CA 1
ATOM 817 C C . PRO A 1 108 ? 0.963 22.692 -11.031 1.00 80.19 108 PRO A C 1
ATOM 819 O O . PRO A 1 108 ? -0.108 23.229 -11.287 1.00 80.19 108 PRO A O 1
ATOM 822 N N . GLU A 1 109 ? 1.870 22.451 -11.978 1.00 82.69 109 GLU A N 1
ATOM 823 C CA . GLU A 1 109 ? 1.694 22.769 -13.395 1.00 82.69 109 GLU A CA 1
ATOM 824 C C . GLU A 1 109 ? 0.536 22.015 -14.070 1.00 82.69 109 GLU A C 1
ATOM 826 O O . GLU A 1 109 ? 0.106 22.420 -15.148 1.00 82.69 109 GLU A O 1
ATOM 831 N N . TRP A 1 110 ? 0.033 20.925 -13.475 1.00 79.06 110 TRP A N 1
ATOM 832 C CA . TRP A 1 110 ? -1.145 20.208 -13.979 1.00 79.06 110 TRP A CA 1
ATOM 833 C C . TRP A 1 110 ? -2.456 20.899 -13.604 1.00 79.06 110 TRP A C 1
ATOM 835 O O . TRP A 1 110 ? -3.452 20.679 -14.280 1.00 79.06 110 TRP A O 1
ATOM 845 N N . LEU A 1 111 ? -2.469 21.732 -12.557 1.00 78.06 111 LEU A N 1
ATOM 846 C CA . LEU A 1 111 ? -3.679 22.433 -12.112 1.00 78.06 111 LEU A CA 1
ATOM 847 C C . LEU A 1 111 ? -4.073 23.571 -13.059 1.00 78.06 111 LEU A C 1
ATOM 849 O O . LEU A 1 111 ? -5.254 23.862 -13.203 1.00 78.06 111 LEU A O 1
ATOM 853 N N . ASP A 1 112 ? -3.087 24.197 -13.704 1.00 78.06 112 ASP A N 1
ATOM 854 C CA . ASP A 1 112 ? -3.279 25.376 -14.557 1.00 78.06 112 ASP A CA 1
ATOM 855 C C . ASP A 1 112 ? -3.569 25.024 -16.036 1.00 78.06 112 ASP A C 1
ATOM 857 O O . ASP A 1 112 ? -3.664 25.924 -16.871 1.00 78.06 112 ASP A O 1
ATOM 861 N N . GLN A 1 113 ? -3.656 23.732 -16.388 1.00 70.56 113 GLN A N 1
ATOM 862 C CA . GLN A 1 113 ? -3.878 23.255 -17.768 1.00 70.56 113 GLN A CA 1
ATOM 863 C C . GLN A 1 113 ? -5.304 22.739 -18.052 1.00 70.56 113 GLN A C 1
ATOM 865 O O . GLN A 1 113 ? -5.547 22.274 -19.170 1.00 70.56 113 GLN A O 1
ATOM 870 N N . ASP A 1 114 ? -6.225 22.854 -17.089 1.00 59.47 114 ASP A N 1
ATOM 871 C CA . ASP A 1 114 ? -7.672 22.604 -17.248 1.00 59.47 114 ASP A CA 1
ATOM 872 C C . ASP A 1 114 ? -8.436 23.879 -17.664 1.00 59.47 114 ASP A C 1
ATOM 874 O O . ASP A 1 114 ? -9.384 23.764 -18.480 1.00 59.47 114 ASP A O 1
#

Sequence (114 aa):
MRREVVFGALVLLSVAGLVRSLVGWEVRRAVTVVGVDHFEPVVAEASGEAMAAMASFQMPPGFHAELFAAEPMVAHPVAFHLDGRGGCYVAECFRRRDGGIGDNRYFPEWLDQD

pLDDT: mean 77.81, std 16.07, range [50.62, 97.38]

Secondary structure (DSSP, 8-state):
--SHHHHHHHHHHHHHHHHHHHS--------------------PPP-SHHHHHHTT----TT--------TTS--SEEEEEE-TTS-EEEEE---STTSS---GGG-GGGGGG-